Protein AF-X0SPJ0-F1 (afdb_monomer_lite)

Organism: NCBI:txid412755

Radius of gyration: 16.58 Å; chains: 1; bounding box: 39×26×42 Å

Secondary structure (DSSP, 8-state):
---HHHHHHHHHHHHHHHHHHTTB--HHHHHHHHHHTT-GGGS-HHHHHHHHHT--B-TT-S-----SHHHHHHHS-----

Foldseek 3Di:
DDDVLLVLLVVLVVLLVVLVVQQWDCPVLVVVNVVCPSPSPPDDSVVSVVVSVPTDHDPPRPDDDDDDPVVVVVPDDDDDD

Structure (mmCIF, N/CA/C/O backbone):
data_AF-X0SPJ0-F1
#
_entry.id   AF-X0SPJ0-F1
#
loop_
_atom_site.group_PDB
_atom_site.id
_atom_site.type_symbol
_atom_site.label_atom_id
_atom_site.label_alt_id
_atom_site.label_comp_id
_atom_site.label_asym_id
_atom_site.label_entity_id
_atom_site.label_seq_id
_atom_site.pdbx_PDB_ins_code
_atom_site.Cartn_x
_atom_site.Cartn_y
_atom_site.Cartn_z
_atom_site.occupancy
_atom_site.B_iso_or_equiv
_atom_site.auth_seq_id
_atom_site.auth_comp_id
_atom_site.auth_asym_id
_atom_site.auth_atom_id
_atom_site.pdbx_PDB_model_num
ATOM 1 N N . MET A 1 1 ? 0.189 9.926 -26.559 1.00 49.62 1 MET A N 1
ATOM 2 C CA . MET A 1 1 ? -0.228 8.628 -25.995 1.00 49.62 1 MET A CA 1
ATOM 3 C C . MET A 1 1 ? 0.671 8.372 -24.806 1.00 49.62 1 MET A C 1
ATOM 5 O O . MET A 1 1 ? 1.873 8.277 -25.019 1.00 49.62 1 MET A O 1
ATOM 9 N N . ALA A 1 2 ? 0.142 8.402 -23.584 1.00 61.47 2 ALA A N 1
ATOM 10 C CA . ALA A 1 2 ? 0.938 8.063 -22.411 1.00 61.47 2 ALA A CA 1
ATOM 11 C C . ALA A 1 2 ? 1.347 6.585 -22.495 1.00 61.47 2 ALA A C 1
ATOM 13 O O . ALA A 1 2 ? 0.569 5.738 -22.944 1.00 61.47 2 ALA A O 1
ATOM 14 N N . ASP A 1 3 ? 2.597 6.288 -22.152 1.00 77.12 3 ASP A N 1
ATOM 15 C CA . ASP A 1 3 ? 3.085 4.917 -22.141 1.00 77.12 3 ASP A CA 1
ATOM 16 C C . ASP A 1 3 ? 2.547 4.218 -20.884 1.00 77.12 3 ASP A C 1
ATOM 18 O O . ASP A 1 3 ? 2.973 4.492 -19.760 1.00 77.12 3 ASP A O 1
ATOM 22 N N . ARG A 1 4 ? 1.595 3.303 -21.096 1.00 79.19 4 ARG A N 1
ATOM 23 C CA . ARG A 1 4 ? 0.904 2.525 -20.052 1.00 79.19 4 ARG A CA 1
ATOM 24 C C . ARG A 1 4 ? 1.856 1.847 -19.070 1.00 79.19 4 ARG A C 1
ATOM 26 O O . ARG A 1 4 ? 1.499 1.610 -17.921 1.00 79.19 4 ARG A O 1
ATOM 33 N N . ARG A 1 5 ? 3.077 1.524 -19.497 1.00 74.62 5 ARG A N 1
ATOM 34 C CA . ARG A 1 5 ? 4.061 0.878 -18.626 1.00 74.62 5 ARG A CA 1
ATOM 35 C C . ARG A 1 5 ? 4.645 1.845 -17.594 1.00 74.62 5 ARG A C 1
ATOM 37 O O . ARG A 1 5 ? 4.932 1.429 -1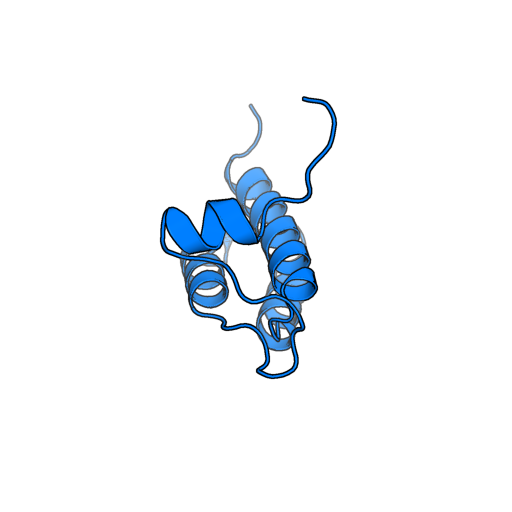6.475 1.00 74.62 5 ARG A O 1
ATOM 44 N N . PHE A 1 6 ? 4.770 3.127 -17.939 1.00 75.62 6 PHE A N 1
ATOM 45 C CA . PHE A 1 6 ? 5.155 4.177 -16.992 1.00 75.62 6 PHE A CA 1
ATOM 46 C C . PHE A 1 6 ? 4.029 4.482 -16.002 1.00 75.62 6 PHE A C 1
ATOM 48 O O . PHE A 1 6 ? 4.306 4.664 -14.817 1.00 75.62 6 PHE A O 1
ATOM 55 N N . GLU A 1 7 ? 2.771 4.466 -16.454 1.00 84.88 7 GLU A N 1
ATOM 56 C CA . GLU A 1 7 ? 1.597 4.613 -15.579 1.00 84.88 7 GLU A CA 1
ATOM 57 C C . GLU A 1 7 ? 1.542 3.492 -14.53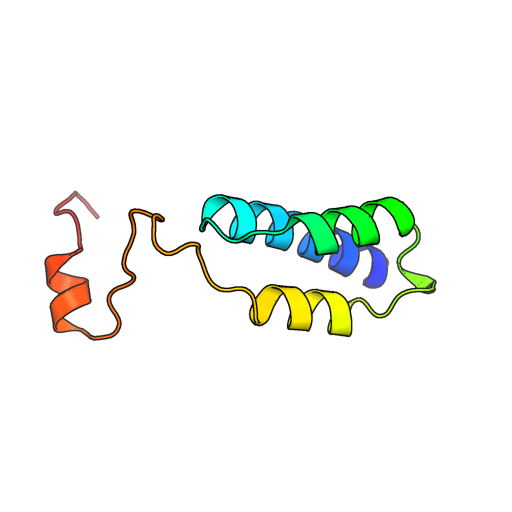2 1.00 84.88 7 GLU A C 1
ATOM 59 O O . GLU A 1 7 ? 1.420 3.768 -13.341 1.00 84.88 7 GLU A O 1
ATOM 64 N N . LEU A 1 8 ? 1.743 2.235 -14.947 1.00 84.81 8 LEU A N 1
ATOM 65 C CA . LEU A 1 8 ? 1.828 1.094 -14.026 1.00 84.81 8 LEU A CA 1
ATOM 66 C C . LEU A 1 8 ? 2.979 1.235 -13.020 1.00 84.81 8 LEU 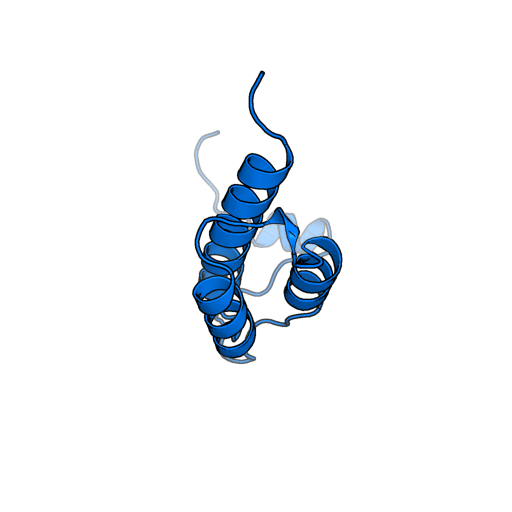A C 1
ATOM 68 O O . LEU A 1 8 ? 2.811 0.930 -11.841 1.00 84.81 8 LEU A O 1
ATOM 72 N N . GLY A 1 9 ? 4.137 1.740 -13.454 1.00 85.75 9 GLY A N 1
ATOM 73 C CA . GLY A 1 9 ? 5.256 2.025 -12.553 1.00 85.75 9 GLY A CA 1
ATOM 74 C C . GLY A 1 9 ? 4.941 3.122 -11.527 1.00 85.75 9 GLY A C 1
ATOM 75 O O . GLY A 1 9 ? 5.395 3.057 -10.385 1.00 85.75 9 GLY A O 1
ATOM 76 N N . ALA A 1 10 ? 4.155 4.135 -11.901 1.00 86.38 10 ALA A N 1
ATOM 77 C CA . ALA A 1 10 ? 3.681 5.155 -10.967 1.00 86.38 10 ALA A CA 1
ATOM 78 C C . ALA A 1 10 ? 2.658 4.587 -9.968 1.00 86.38 10 ALA A C 1
ATOM 80 O O . ALA A 1 10 ? 2.778 4.845 -8.771 1.00 86.38 10 ALA A O 1
ATOM 81 N N . LEU A 1 11 ? 1.718 3.760 -10.438 1.00 89.69 11 LEU A N 1
ATOM 82 C CA . LEU A 1 11 ? 0.736 3.079 -9.590 1.00 89.69 11 LEU A CA 1
ATOM 83 C C . LEU A 1 11 ? 1.400 2.157 -8.561 1.00 89.69 11 LEU A C 1
ATOM 85 O O . LEU A 1 11 ? 1.058 2.216 -7.387 1.00 89.69 11 LEU A O 1
ATOM 89 N N . LEU A 1 12 ? 2.406 1.376 -8.960 1.00 91.00 12 LEU A N 1
ATOM 90 C CA . LEU A 1 12 ? 3.169 0.529 -8.034 1.00 91.00 12 LEU A CA 1
ATOM 91 C C . LEU A 1 12 ? 3.887 1.329 -6.945 1.00 91.00 12 LEU A C 1
ATOM 93 O O . LEU A 1 12 ? 3.942 0.904 -5.793 1.00 91.00 12 LEU A O 1
ATOM 97 N N . ARG A 1 13 ? 4.436 2.498 -7.291 1.00 90.81 13 ARG A N 1
ATOM 98 C CA . ARG A 1 13 ? 5.060 3.391 -6.305 1.00 90.81 13 ARG A CA 1
ATOM 99 C C . ARG A 1 13 ? 4.030 3.925 -5.308 1.00 90.81 13 ARG A C 1
ATOM 101 O O . ARG A 1 13 ? 4.328 3.979 -4.118 1.00 90.81 13 ARG A O 1
ATOM 108 N N . ALA A 1 14 ? 2.832 4.276 -5.775 1.00 93.31 14 ALA A N 1
ATOM 109 C CA . ALA A 1 14 ? 1.734 4.685 -4.903 1.00 93.31 14 ALA A CA 1
ATOM 110 C C . ALA A 1 14 ? 1.259 3.534 -3.995 1.00 93.31 14 ALA A C 1
ATOM 112 O O . ALA A 1 14 ? 1.108 3.741 -2.794 1.00 93.31 14 ALA A O 1
ATOM 113 N N . GLU A 1 15 ? 1.122 2.320 -4.534 1.00 95.44 15 GLU A N 1
ATOM 114 C CA . GLU A 1 15 ? 0.749 1.120 -3.771 1.00 95.44 15 GLU A CA 1
ATOM 115 C C . GLU A 1 15 ? 1.751 0.838 -2.643 1.00 95.44 15 GLU A C 1
ATOM 117 O O . GLU A 1 15 ? 1.355 0.569 -1.516 1.00 95.44 15 GLU A O 1
ATOM 122 N N . VAL A 1 16 ? 3.060 0.960 -2.895 1.00 95.19 16 VAL A N 1
ATOM 123 C CA . VAL A 1 16 ? 4.081 0.791 -1.844 1.00 95.19 16 VAL A CA 1
ATOM 124 C C . VAL A 1 16 ? 3.884 1.771 -0.690 1.00 95.19 16 VAL A C 1
ATOM 126 O O . VAL A 1 16 ? 3.974 1.370 0.472 1.00 95.19 16 VAL A O 1
ATOM 129 N N . VAL A 1 17 ? 3.597 3.038 -0.999 1.00 95.31 17 VAL A N 1
ATOM 130 C CA . VAL A 1 17 ? 3.315 4.058 0.021 1.00 95.31 17 VAL A CA 1
ATOM 131 C C . VAL A 1 17 ? 2.059 3.690 0.805 1.00 95.31 17 VAL A C 1
ATOM 133 O O . VAL A 1 17 ? 2.089 3.716 2.035 1.00 95.31 17 VAL A O 1
ATOM 136 N N . GLN A 1 18 ? 0.986 3.289 0.121 1.00 94.88 18 GLN A N 1
ATOM 137 C CA . GLN A 1 18 ? -0.248 2.852 0.770 1.00 94.88 18 GLN A CA 1
ATOM 138 C C . GLN A 1 18 ? 0.005 1.654 1.699 1.00 94.88 18 GLN A C 1
ATOM 140 O O . GLN A 1 18 ? -0.302 1.719 2.887 1.00 94.88 18 GLN A O 1
ATOM 145 N N . ARG A 1 19 ? 0.659 0.594 1.213 1.00 95.75 19 ARG A N 1
ATOM 146 C CA . ARG A 1 19 ? 0.970 -0.592 2.025 1.00 95.75 19 ARG A CA 1
ATOM 147 C C . ARG A 1 19 ? 1.829 -0.259 3.241 1.00 95.75 19 ARG A C 1
ATOM 149 O O . ARG A 1 19 ? 1.639 -0.838 4.309 1.00 95.75 19 ARG A O 1
ATOM 156 N N . GLN A 1 20 ? 2.774 0.670 3.108 1.00 95.44 20 GLN A N 1
ATOM 157 C CA . GLN A 1 20 ? 3.565 1.155 4.238 1.00 95.44 20 GLN A CA 1
ATOM 158 C C . GLN A 1 20 ? 2.693 1.875 5.278 1.00 95.44 20 GLN A C 1
ATOM 160 O O . GLN A 1 20 ? 2.869 1.645 6.476 1.00 95.44 20 GLN A O 1
ATOM 165 N N . GLN A 1 21 ? 1.748 2.711 4.837 1.00 94.56 21 GLN A N 1
ATOM 166 C CA . GLN A 1 21 ? 0.786 3.397 5.708 1.00 94.56 21 GLN A CA 1
ATOM 167 C C . GLN A 1 21 ? -0.168 2.419 6.402 1.00 94.56 21 GLN A C 1
ATOM 169 O O . GLN A 1 21 ? -0.519 2.640 7.555 1.00 94.56 21 GLN A O 1
ATOM 174 N N . GLU A 1 22 ? -0.499 1.305 5.751 1.00 92.69 22 GLU A N 1
ATOM 175 C CA . GLU A 1 22 ? -1.240 0.169 6.317 1.00 92.69 22 GLU A CA 1
ATOM 176 C C . GLU A 1 22 ? -0.374 -0.720 7.235 1.00 92.69 22 GLU A C 1
ATOM 178 O O . GLU A 1 22 ? -0.787 -1.791 7.671 1.00 92.69 22 GLU A O 1
ATOM 183 N N . GLY A 1 23 ? 0.867 -0.318 7.526 1.00 93.94 23 GLY A N 1
ATOM 184 C CA . GLY A 1 23 ? 1.749 -1.028 8.447 1.00 93.94 23 GLY A CA 1
ATOM 185 C C . GLY A 1 23 ? 2.391 -2.291 7.872 1.00 93.94 23 GLY A C 1
ATOM 186 O O . GLY A 1 23 ? 2.938 -3.092 8.639 1.00 93.94 23 GLY A O 1
ATOM 187 N N . CYS A 1 24 ? 2.363 -2.495 6.553 1.00 95.50 24 CYS A N 1
ATOM 188 C CA . CYS A 1 24 ? 3.098 -3.576 5.901 1.00 95.50 24 CYS A CA 1
ATOM 189 C C . CYS 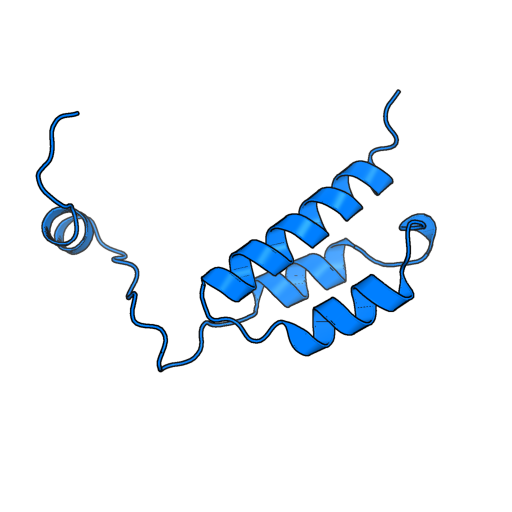A 1 24 ? 4.609 -3.291 5.886 1.00 95.50 24 CYS A C 1
ATOM 191 O O . CYS A 1 24 ? 5.067 -2.149 5.837 1.00 95.50 24 CYS A O 1
ATOM 193 N N . ASN A 1 25 ? 5.426 -4.350 5.894 1.00 94.94 25 ASN A N 1
ATOM 194 C CA . ASN A 1 25 ? 6.865 -4.216 5.668 1.00 94.94 25 ASN A CA 1
ATOM 195 C C . ASN A 1 25 ? 7.185 -4.257 4.167 1.00 94.94 25 ASN A C 1
ATOM 197 O O . ASN A 1 25 ? 7.234 -5.332 3.579 1.00 94.94 25 ASN A O 1
ATOM 201 N N . VAL A 1 26 ? 7.450 -3.094 3.574 1.00 95.25 26 VAL A N 1
ATOM 202 C CA . VAL A 1 26 ? 7.687 -2.939 2.127 1.00 95.25 26 VAL A CA 1
ATOM 203 C C . VAL A 1 26 ? 9.168 -2.903 1.726 1.00 95.25 26 VAL A C 1
ATOM 205 O O . VAL A 1 26 ? 9.481 -2.742 0.551 1.00 95.25 26 VAL A O 1
ATOM 208 N N . ALA A 1 27 ? 10.101 -3.082 2.670 1.00 92.81 27 ALA A N 1
ATOM 209 C CA . ALA A 1 27 ? 11.534 -2.852 2.442 1.00 92.81 27 ALA A CA 1
ATOM 210 C C . ALA A 1 27 ? 12.131 -3.660 1.270 1.00 92.81 27 ALA A C 1
ATOM 212 O O . ALA A 1 27 ? 13.010 -3.169 0.561 1.00 92.81 27 ALA A O 1
ATOM 213 N N . ALA A 1 28 ? 11.658 -4.893 1.056 1.00 88.12 28 ALA A N 1
ATOM 214 C CA . ALA A 1 28 ? 12.101 -5.729 -0.060 1.00 88.12 28 ALA A CA 1
ATOM 215 C C . ALA A 1 28 ? 11.652 -5.153 -1.415 1.00 88.12 28 ALA A C 1
ATOM 217 O O . ALA A 1 28 ? 12.471 -4.988 -2.316 1.00 88.12 28 ALA A O 1
ATOM 218 N N . VAL A 1 29 ? 10.381 -4.755 -1.517 1.00 87.69 29 VAL A N 1
ATOM 219 C CA . VAL A 1 29 ? 9.793 -4.208 -2.748 1.00 87.69 29 VAL A CA 1
ATOM 220 C C . VAL A 1 29 ? 10.350 -2.819 -3.062 1.00 87.69 29 VAL A C 1
ATOM 222 O O . VAL A 1 29 ? 10.667 -2.521 -4.210 1.00 87.69 29 VAL A O 1
ATOM 225 N N . GLU A 1 30 ? 10.564 -1.974 -2.048 1.00 88.88 30 GLU A N 1
ATOM 226 C CA . GLU A 1 30 ? 11.222 -0.672 -2.227 1.00 88.88 30 GLU A CA 1
ATOM 227 C C . GLU A 1 30 ? 12.631 -0.810 -2.815 1.00 88.88 30 GLU A C 1
ATOM 229 O O . GLU A 1 30 ? 13.056 0.009 -3.634 1.00 88.88 30 GLU A O 1
ATOM 234 N N . LYS A 1 31 ? 13.376 -1.841 -2.399 1.00 87.56 31 LYS A N 1
ATOM 235 C CA . LYS A 1 31 ? 14.712 -2.112 -2.932 1.00 87.56 31 LYS A CA 1
ATOM 236 C C . LYS A 1 31 ? 14.642 -2.499 -4.408 1.00 87.56 31 LYS A C 1
ATOM 238 O O . LYS A 1 31 ? 15.435 -1.992 -5.197 1.00 87.56 31 LYS A O 1
ATOM 243 N N . GLU A 1 32 ? 13.688 -3.344 -4.783 1.00 83.44 32 GLU A N 1
ATOM 244 C CA . GLU A 1 32 ? 13.478 -3.757 -6.175 1.00 83.44 32 GLU A CA 1
ATOM 245 C C . GLU A 1 32 ? 13.018 -2.591 -7.063 1.00 83.44 32 GLU A C 1
ATOM 247 O O . GLU A 1 32 ? 13.553 -2.401 -8.156 1.00 83.44 32 GLU A O 1
ATOM 252 N N . LEU A 1 33 ? 12.128 -1.725 -6.566 1.00 81.94 33 LEU A N 1
ATOM 253 C CA . LEU A 1 33 ? 11.700 -0.514 -7.277 1.00 81.94 33 LEU A CA 1
ATOM 254 C C . LEU A 1 33 ? 12.836 0.494 -7.488 1.00 81.94 33 LEU A C 1
ATOM 256 O O . LEU A 1 33 ? 12.902 1.129 -8.539 1.00 81.94 33 LEU A O 1
ATOM 260 N N . LYS A 1 34 ? 13.758 0.635 -6.528 1.00 82.19 34 LYS A N 1
ATOM 261 C CA . LYS A 1 34 ? 14.944 1.495 -6.696 1.00 82.19 34 LYS A CA 1
ATOM 262 C C . LYS A 1 34 ? 15.876 0.984 -7.793 1.00 82.19 34 LYS A C 1
ATOM 264 O O . LYS A 1 34 ? 16.454 1.792 -8.512 1.00 82.19 34 LYS A O 1
ATOM 269 N N . VAL A 1 35 ? 16.010 -0.337 -7.934 1.00 78.88 35 VAL A N 1
ATOM 270 C CA . VAL A 1 35 ? 16.814 -0.963 -9.000 1.00 78.88 35 VAL A CA 1
ATOM 271 C C . VAL A 1 35 ? 16.156 -0.788 -10.374 1.00 78.88 35 VAL A C 1
ATOM 273 O O . VAL A 1 35 ? 16.858 -0.672 -11.376 1.00 78.88 35 VAL A O 1
ATOM 276 N N . LEU A 1 36 ? 14.823 -0.714 -10.423 1.00 71.69 36 LEU A N 1
ATOM 277 C CA . LEU A 1 36 ? 14.046 -0.468 -11.642 1.00 71.69 36 LEU A CA 1
ATOM 278 C C . LEU A 1 36 ? 14.337 0.892 -12.298 1.00 71.69 36 LEU A C 1
ATOM 280 O O . LEU A 1 36 ? 14.301 1.012 -13.525 1.00 71.69 36 LEU A O 1
ATOM 284 N N . GLY A 1 37 ? 14.565 1.927 -11.480 1.00 68.75 37 GLY A N 1
ATOM 285 C CA . GLY A 1 37 ? 14.589 3.318 -11.937 1.00 68.75 37 GLY A CA 1
ATOM 286 C C . GLY A 1 37 ? 13.305 3.704 -12.689 1.00 68.75 37 GLY A C 1
ATOM 287 O O . GLY A 1 37 ? 12.219 3.214 -12.383 1.00 68.75 37 GLY A O 1
ATOM 288 N N . ASP A 1 38 ? 13.429 4.557 -13.708 1.00 66.75 38 ASP A N 1
ATOM 289 C CA . ASP A 1 38 ? 12.303 4.973 -14.560 1.00 66.75 38 ASP A CA 1
ATOM 290 C C . ASP A 1 38 ? 12.088 4.070 -15.787 1.00 66.75 38 ASP A C 1
ATOM 292 O O . ASP A 1 38 ? 11.350 4.431 -16.698 1.00 66.75 38 ASP A O 1
ATOM 296 N N . HIS A 1 39 ? 12.699 2.880 -15.839 1.00 64.31 39 HIS A N 1
ATOM 297 C CA . HIS A 1 39 ? 12.563 1.962 -16.974 1.00 64.31 39 HIS A CA 1
ATOM 298 C C . HIS A 1 39 ? 11.817 0.66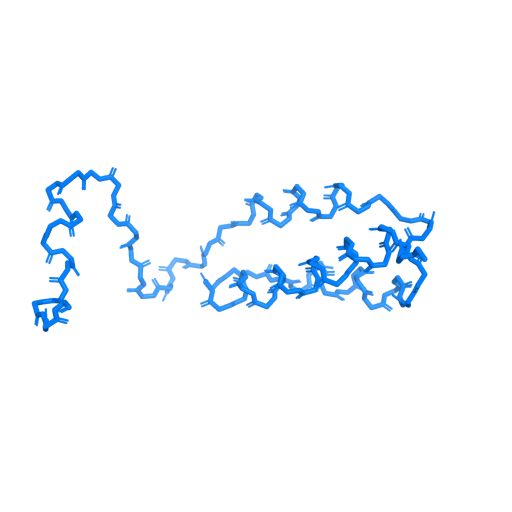7 -16.606 1.00 64.31 39 HIS A C 1
ATOM 300 O O . HIS A 1 39 ? 12.426 -0.394 -16.458 1.00 64.31 39 HIS A O 1
ATOM 306 N N . PRO A 1 40 ? 10.470 0.693 -16.580 1.00 64.38 40 PRO A N 1
ATOM 307 C CA . PRO A 1 40 ? 9.631 -0.472 -16.271 1.00 64.38 40 PRO A CA 1
ATOM 308 C C . PRO A 1 40 ? 9.623 -1.564 -17.360 1.00 64.38 40 PRO A C 1
ATOM 310 O O . PRO A 1 40 ? 8.905 -2.559 -17.259 1.00 64.38 40 PRO A O 1
ATOM 313 N N . LEU A 1 41 ? 10.385 -1.391 -18.444 1.00 66.00 41 LEU A N 1
ATOM 314 C CA . LEU A 1 41 ? 10.363 -2.281 -19.609 1.00 66.00 41 LEU A CA 1
ATOM 315 C C . LEU A 1 41 ? 10.996 -3.656 -19.353 1.00 66.00 41 LEU A C 1
ATOM 317 O O . LEU A 1 41 ? 10.667 -4.601 -20.065 1.00 66.00 41 LEU A O 1
ATOM 321 N N . ARG A 1 42 ? 11.880 -3.779 -18.356 1.00 63.69 42 ARG A N 1
ATOM 322 C CA . ARG A 1 42 ? 12.654 -5.007 -18.091 1.00 63.69 42 ARG A CA 1
ATOM 323 C C . ARG A 1 42 ? 12.172 -5.829 -16.900 1.00 63.69 42 ARG A C 1
ATOM 325 O O . ARG A 1 42 ? 12.685 -6.923 -16.695 1.00 63.69 42 ARG A O 1
ATOM 332 N N . THR A 1 43 ? 11.186 -5.336 -16.160 1.00 72.62 43 THR A N 1
ATOM 333 C CA . THR A 1 43 ? 10.724 -5.981 -14.931 1.00 72.62 43 THR A CA 1
ATOM 334 C C . THR A 1 43 ? 9.275 -6.405 -15.049 1.00 72.62 43 THR A C 1
ATOM 336 O O . THR A 1 43 ? 8.460 -5.738 -15.694 1.00 72.62 43 THR A O 1
ATOM 339 N N . ASP A 1 44 ? 8.969 -7.522 -14.403 1.00 84.00 44 ASP A N 1
ATOM 340 C CA . ASP A 1 44 ? 7.607 -7.984 -14.221 1.00 84.00 44 ASP A CA 1
ATOM 341 C C . ASP A 1 44 ? 6.909 -7.148 -13.136 1.00 84.00 44 ASP A C 1
ATOM 343 O O . ASP A 1 44 ? 7.006 -7.409 -11.938 1.00 84.00 44 ASP A O 1
ATOM 347 N N . LEU A 1 45 ? 6.234 -6.086 -13.578 1.00 85.06 45 LEU A N 1
ATOM 348 C CA . LEU A 1 45 ? 5.423 -5.236 -12.707 1.00 85.06 45 LEU A CA 1
ATOM 349 C C . LEU A 1 45 ? 4.252 -6.007 -12.075 1.00 85.06 45 LEU A C 1
ATOM 351 O O . LEU A 1 45 ? 3.818 -5.644 -10.985 1.00 85.06 45 LEU A O 1
ATOM 355 N N . GLY A 1 46 ? 3.751 -7.057 -12.736 1.00 85.69 46 GLY A N 1
ATOM 356 C CA . GLY A 1 46 ? 2.675 -7.894 -12.207 1.00 85.69 46 GLY A CA 1
ATOM 357 C C . GLY A 1 46 ? 3.144 -8.676 -10.986 1.00 85.69 46 GLY A C 1
ATOM 358 O O . GLY A 1 46 ? 2.522 -8.595 -9.934 1.00 85.69 46 GLY A O 1
ATOM 359 N N . ALA A 1 47 ? 4.310 -9.318 -11.081 1.00 88.25 47 ALA A N 1
ATOM 360 C CA . ALA A 1 47 ? 4.895 -10.046 -9.954 1.00 88.25 47 ALA A CA 1
ATOM 361 C C . ALA A 1 47 ? 5.170 -9.142 -8.735 1.00 88.25 47 ALA A C 1
ATOM 363 O O . ALA A 1 47 ? 4.927 -9.544 -7.596 1.00 88.25 47 ALA A O 1
ATOM 364 N N . LEU A 1 48 ? 5.638 -7.906 -8.960 1.00 89.06 48 LEU A N 1
ATOM 365 C CA . LEU A 1 48 ? 5.816 -6.918 -7.887 1.00 89.06 48 LEU A CA 1
ATOM 366 C C . LEU A 1 48 ? 4.484 -6.542 -7.229 1.00 89.06 48 LEU A C 1
ATOM 368 O O . LEU A 1 48 ? 4.411 -6.431 -6.005 1.00 89.06 48 LEU A O 1
ATOM 372 N N . PHE A 1 49 ? 3.439 -6.354 -8.036 1.00 91.19 49 PHE A N 1
ATOM 373 C CA . PHE A 1 49 ? 2.103 -6.046 -7.542 1.00 91.19 49 PHE A CA 1
ATOM 374 C C . PHE A 1 49 ? 1.528 -7.201 -6.718 1.00 91.19 49 PHE A C 1
ATOM 376 O O . PHE A 1 49 ? 1.075 -6.977 -5.600 1.00 91.19 49 PHE A O 1
ATOM 383 N N . ASP A 1 50 ? 1.621 -8.437 -7.205 1.00 91.88 50 ASP A N 1
ATOM 384 C CA . ASP A 1 50 ? 1.152 -9.622 -6.479 1.00 91.88 50 ASP A CA 1
ATOM 385 C C . ASP A 1 50 ? 1.910 -9.809 -5.155 1.00 91.88 50 ASP A C 1
ATOM 387 O O . ASP A 1 50 ? 1.316 -10.123 -4.118 1.00 91.88 50 ASP A O 1
ATOM 391 N N . GLY A 1 51 ? 3.221 -9.544 -5.162 1.00 92.69 51 GLY A N 1
ATOM 392 C CA . GLY A 1 51 ? 4.051 -9.538 -3.961 1.00 92.69 51 GLY A CA 1
ATOM 393 C C . GLY A 1 51 ? 3.588 -8.509 -2.930 1.00 92.69 51 GLY A C 1
ATOM 394 O O . GLY A 1 51 ? 3.516 -8.830 -1.742 1.00 92.69 51 GLY A O 1
ATOM 395 N N . LEU A 1 52 ? 3.218 -7.301 -3.373 1.00 94.06 52 LEU A N 1
ATOM 396 C CA . LEU A 1 52 ? 2.596 -6.297 -2.508 1.00 94.06 52 LEU A CA 1
ATOM 397 C C . LEU A 1 52 ? 1.247 -6.779 -1.989 1.00 9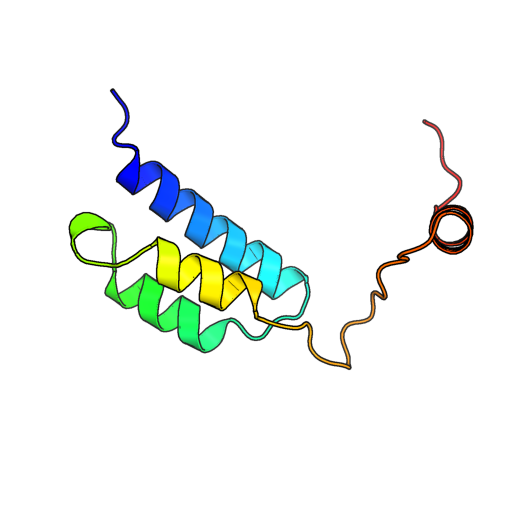4.06 52 LEU A C 1
ATOM 399 O O . LEU A 1 52 ? 1.014 -6.680 -0.787 1.00 94.06 52 LEU A O 1
ATOM 403 N N . GLN A 1 53 ? 0.409 -7.367 -2.849 1.00 93.69 53 GLN A N 1
ATOM 404 C CA . GLN A 1 53 ? -0.917 -7.841 -2.462 1.00 93.69 53 GLN A CA 1
ATOM 405 C C . GLN A 1 53 ? -0.875 -8.887 -1.339 1.00 93.69 53 GLN A C 1
ATOM 407 O O . GLN A 1 53 ? -1.706 -8.871 -0.427 1.00 93.69 53 GLN A O 1
ATOM 412 N N . ALA A 1 54 ? 0.151 -9.737 -1.345 1.00 94.31 54 ALA A N 1
ATOM 413 C CA . ALA A 1 54 ? 0.364 -10.766 -0.335 1.00 94.31 54 ALA A CA 1
ATOM 414 C C . ALA A 1 54 ? 0.902 -10.245 1.014 1.00 94.31 54 ALA A C 1
ATOM 416 O O . ALA A 1 54 ? 0.892 -10.994 2.000 1.00 94.31 54 ALA A O 1
ATOM 417 N N . LEU A 1 55 ? 1.386 -8.997 1.095 1.00 94.19 55 LEU A N 1
ATOM 418 C CA . LEU A 1 55 ? 1.880 -8.444 2.355 1.00 94.19 55 LEU A CA 1
ATOM 419 C C . LEU A 1 55 ? 0.739 -8.296 3.359 1.00 94.19 55 LEU A C 1
ATOM 421 O O . LEU A 1 55 ? -0.349 -7.823 3.032 1.00 94.19 55 LEU A O 1
ATOM 425 N N . LYS A 1 56 ? 1.027 -8.654 4.610 1.00 92.62 56 LYS A N 1
ATOM 426 C CA . LYS A 1 56 ? 0.127 -8.426 5.738 1.00 92.62 56 LYS A CA 1
ATOM 427 C C . LYS A 1 56 ? 0.655 -7.284 6.607 1.00 92.62 56 LYS A C 1
ATOM 429 O O . LYS A 1 56 ? 1.872 -7.232 6.842 1.00 92.62 56 LYS A O 1
ATOM 434 N N . PRO A 1 57 ? -0.232 -6.421 7.131 1.00 92.06 57 PRO A N 1
ATOM 435 C CA . PRO A 1 57 ? 0.117 -5.478 8.180 1.00 92.06 57 PRO A CA 1
ATOM 436 C C . PRO A 1 57 ? 0.831 -6.167 9.341 1.00 92.06 57 PRO A C 1
ATOM 438 O O . PRO A 1 57 ? 0.567 -7.328 9.678 1.00 92.06 57 PRO A O 1
ATOM 441 N N . ARG A 1 58 ? 1.753 -5.452 9.985 1.00 91.81 58 ARG A N 1
ATOM 442 C CA . ARG A 1 58 ? 2.355 -5.921 11.238 1.00 91.81 58 ARG A CA 1
ATOM 443 C C . ARG A 1 58 ? 1.259 -6.070 12.294 1.00 91.81 58 ARG A C 1
ATOM 445 O O . ARG A 1 58 ? 0.374 -5.233 12.384 1.00 91.81 58 ARG A O 1
ATOM 452 N N . LYS A 1 59 ? 1.388 -7.061 13.182 1.00 85.50 59 LYS A N 1
ATOM 453 C CA . LYS A 1 59 ? 0.424 -7.299 14.278 1.00 85.50 59 LYS A CA 1
ATOM 454 C C . LYS A 1 59 ? 0.200 -6.097 15.208 1.00 85.50 59 LYS A C 1
ATOM 456 O O . LYS A 1 59 ? -0.807 -6.050 15.890 1.00 85.50 59 LYS A O 1
ATOM 461 N N . ALA A 1 60 ? 1.159 -5.175 15.275 1.00 88.62 60 ALA A N 1
ATOM 462 C CA . ALA A 1 60 ? 1.064 -3.960 16.082 1.00 88.62 60 ALA A CA 1
ATOM 463 C C . ALA A 1 60 ? 0.372 -2.792 15.351 1.00 88.62 60 ALA A C 1
ATOM 465 O O . ALA A 1 60 ? 0.322 -1.691 15.893 1.00 88.62 60 ALA A O 1
ATOM 466 N N . PHE A 1 61 ? -0.089 -2.989 14.112 1.00 88.94 61 PHE A N 1
ATOM 467 C CA . PHE A 1 61 ? -0.822 -1.964 13.381 1.00 88.94 61 PHE A CA 1
ATOM 468 C C . PHE A 1 61 ? -2.183 -1.728 14.062 1.00 88.94 61 PHE A C 1
ATOM 470 O O . PHE A 1 61 ? -2.890 -2.698 14.322 1.00 88.94 61 PHE A O 1
ATOM 477 N N . PRO A 1 62 ? -2.543 -0.476 14.398 1.00 84.94 62 PRO A N 1
ATOM 478 C CA . PRO A 1 62 ? -3.635 -0.190 15.333 1.00 84.94 62 PRO A CA 1
ATOM 479 C C . PRO A 1 62 ? -5.037 -0.272 14.715 1.00 84.94 62 PRO A C 1
ATOM 481 O O . PRO A 1 62 ? -6.017 -0.050 15.420 1.00 84.94 62 PRO A O 1
ATOM 484 N N . TYR A 1 63 ? -5.141 -0.532 13.412 1.00 83.62 63 TYR A N 1
ATOM 485 C CA . TYR A 1 63 ? -6.410 -0.605 12.700 1.00 83.62 63 TYR A CA 1
ATOM 486 C C . TYR A 1 63 ? -6.763 -2.060 12.392 1.00 83.62 63 TYR A C 1
ATOM 488 O O . TYR A 1 63 ? -5.992 -2.767 11.742 1.00 83.62 63 TYR A O 1
ATOM 496 N N . GLU A 1 64 ? -7.946 -2.476 12.833 1.00 83.56 64 GLU A N 1
ATOM 497 C CA . GLU A 1 64 ? -8.576 -3.729 12.430 1.00 83.56 64 GLU A CA 1
ATOM 498 C C . GLU A 1 64 ? -9.708 -3.404 11.457 1.00 83.56 64 GLU A C 1
ATOM 500 O O . GLU A 1 64 ? -10.646 -2.682 11.800 1.00 83.56 64 GLU A O 1
ATOM 505 N N . GLU A 1 65 ? -9.604 -3.910 10.229 1.00 83.62 65 GLU A N 1
ATOM 506 C CA . GLU A 1 65 ? -10.619 -3.676 9.209 1.00 83.62 65 GLU A CA 1
ATOM 507 C C . GLU A 1 65 ? -11.874 -4.516 9.509 1.00 83.62 65 GLU A C 1
ATOM 509 O O . GLU A 1 65 ? -11.795 -5.750 9.561 1.00 83.62 65 GLU A O 1
ATOM 514 N N . PRO A 1 66 ? -13.041 -3.883 9.711 1.00 88.44 66 PRO A N 1
ATOM 515 C CA . PRO A 1 66 ? -14.286 -4.606 9.912 1.00 88.44 66 PRO A CA 1
ATOM 516 C C . PRO A 1 66 ? -14.713 -5.289 8.607 1.00 88.44 66 PRO A C 1
ATOM 518 O O . PRO A 1 66 ? -14.744 -4.666 7.547 1.00 88.44 66 PRO A O 1
ATOM 521 N N . SER A 1 67 ? -15.064 -6.574 8.679 1.00 88.06 67 SER A N 1
ATOM 522 C CA . SER A 1 67 ? -15.360 -7.401 7.494 1.00 88.06 67 SER A CA 1
ATOM 523 C C . SER A 1 67 ? -16.838 -7.761 7.333 1.00 88.06 67 SER A C 1
ATOM 525 O O . SER A 1 67 ? -17.239 -8.289 6.296 1.00 88.06 67 SER A O 1
ATOM 527 N N . ASP A 1 68 ? -17.666 -7.446 8.329 1.00 92.38 68 ASP A N 1
ATOM 528 C CA . ASP A 1 68 ? -19.108 -7.671 8.298 1.00 92.38 68 ASP A CA 1
ATOM 529 C C . ASP A 1 68 ? -19.880 -6.356 8.465 1.00 92.38 68 ASP A C 1
ATOM 531 O O . ASP A 1 68 ? -19.371 -5.340 8.939 1.00 92.38 68 ASP A O 1
ATOM 535 N N . LEU A 1 69 ? -21.142 -6.357 8.037 1.00 89.88 69 LEU A N 1
ATOM 536 C CA . LEU A 1 69 ? -21.955 -5.141 8.037 1.00 89.88 69 LEU A CA 1
ATOM 537 C C . LEU A 1 69 ? -22.177 -4.562 9.437 1.00 89.88 69 LEU A C 1
ATOM 539 O O . LEU A 1 69 ? -22.380 -3.354 9.550 1.00 89.88 69 LEU A O 1
ATOM 543 N N . GLU A 1 70 ? -22.170 -5.395 10.475 1.00 91.50 70 GLU A N 1
ATOM 544 C CA . GLU A 1 70 ? -22.423 -4.953 11.845 1.00 91.50 70 GLU A CA 1
ATOM 545 C C . GLU A 1 70 ? -21.197 -4.233 12.413 1.00 91.50 70 GLU A C 1
ATOM 547 O O . GLU A 1 70 ? -21.285 -3.085 12.846 1.00 91.50 70 GLU A O 1
ATOM 552 N N . SER A 1 71 ? -20.021 -4.847 12.299 1.00 89.81 71 SER A N 1
ATOM 553 C CA . SER A 1 71 ? -18.737 -4.251 12.671 1.00 89.81 71 SER A CA 1
ATOM 554 C C . SER A 1 71 ? -18.442 -2.973 11.881 1.00 89.81 71 SER A C 1
ATOM 556 O O . SER A 1 71 ? -17.977 -1.997 12.467 1.00 89.81 71 SER A O 1
ATOM 558 N N . ILE A 1 72 ? -18.796 -2.909 10.589 1.00 88.38 72 ILE A N 1
ATOM 559 C CA . ILE A 1 72 ? -18.669 -1.683 9.778 1.00 88.38 72 ILE A CA 1
ATOM 560 C C . ILE A 1 72 ? -19.557 -0.557 10.330 1.00 88.38 72 ILE A C 1
ATOM 562 O O . ILE A 1 72 ? -19.145 0.605 10.348 1.00 88.38 72 ILE A O 1
ATOM 566 N N . ARG A 1 73 ? -20.785 -0.873 10.766 1.00 86.56 73 ARG A N 1
ATOM 567 C CA . ARG A 1 73 ? -21.696 0.118 11.364 1.00 86.56 73 ARG A CA 1
ATOM 568 C C . ARG A 1 73 ? -21.154 0.645 12.686 1.00 86.56 73 ARG A C 1
ATOM 570 O O . ARG A 1 73 ? -21.223 1.848 12.899 1.00 86.56 73 ARG A O 1
ATOM 577 N N . ILE A 1 74 ? -20.596 -0.229 13.522 1.00 87.06 74 ILE A N 1
ATOM 578 C CA . ILE A 1 74 ? -20.010 0.134 14.820 1.00 87.06 74 ILE A CA 1
ATOM 579 C C . ILE A 1 74 ? -18.743 0.982 14.642 1.00 87.06 74 ILE A C 1
ATOM 581 O O . ILE A 1 74 ? -18.549 1.957 15.362 1.00 87.06 74 ILE A O 1
ATOM 585 N N . ALA A 1 75 ? -17.882 0.631 13.683 1.00 85.88 75 ALA A N 1
ATOM 586 C CA . ALA A 1 75 ? -16.613 1.321 13.446 1.00 85.88 75 ALA A CA 1
ATOM 587 C C . ALA A 1 75 ? -16.773 2.697 12.774 1.00 85.88 75 ALA A C 1
ATOM 589 O O . ALA A 1 75 ? -15.820 3.478 12.719 1.00 85.88 75 ALA A O 1
ATOM 590 N N . ARG A 1 76 ? -17.956 3.010 12.232 1.00 83.62 76 ARG A N 1
ATOM 591 C CA . ARG A 1 76 ? -18.226 4.319 11.634 1.00 83.62 76 ARG A CA 1
ATOM 592 C C . ARG A 1 76 ? -18.288 5.393 12.718 1.00 83.62 76 ARG A C 1
ATOM 594 O O . ARG A 1 76 ? -19.148 5.361 13.588 1.00 83.62 76 ARG A O 1
ATOM 601 N N . LEU A 1 77 ? -17.415 6.391 12.604 1.00 72.62 77 LEU A N 1
ATOM 602 C CA . LEU A 1 77 ? -17.549 7.644 13.343 1.00 72.62 77 LEU A CA 1
ATOM 603 C C . LEU A 1 77 ? -18.818 8.364 12.870 1.00 72.62 77 LEU A C 1
ATOM 605 O O . LEU A 1 77 ? -18.950 8.673 11.683 1.00 72.62 77 LEU A O 1
ATOM 609 N N . ASP A 1 78 ? -19.741 8.633 13.792 1.00 71.12 78 ASP A N 1
ATOM 610 C CA . ASP A 1 78 ? -20.902 9.475 13.516 1.00 71.12 78 ASP A CA 1
ATOM 611 C C . ASP A 1 78 ? -20.432 10.908 13.216 1.00 71.12 78 ASP A C 1
ATOM 613 O O . ASP A 1 78 ? -19.880 11.604 14.068 1.00 71.12 78 ASP A O 1
ATOM 617 N N . GLY A 1 79 ? -20.637 11.347 11.975 1.00 66.56 79 GLY A N 1
ATOM 618 C CA . GLY A 1 79 ? -20.305 12.684 11.488 1.00 66.56 79 GLY A CA 1
ATOM 619 C C . GLY A 1 79 ? -21.218 13.084 10.324 1.00 66.56 79 GLY A C 1
ATOM 620 O O . GLY A 1 79 ? -21.865 12.212 9.731 1.00 66.56 79 GLY A O 1
ATOM 621 N N . PRO A 1 80 ? -21.331 14.389 10.005 1.00 69.00 80 PRO A N 1
ATOM 622 C CA . PRO A 1 80 ? -22.186 14.847 8.914 1.00 69.00 80 PRO A CA 1
ATOM 623 C C . PRO A 1 80 ? -21.752 14.213 7.586 1.00 69.00 80 PRO A C 1
ATOM 625 O O . PRO A 1 80 ? -20.557 14.103 7.309 1.00 69.00 80 PRO A O 1
ATOM 628 N N . ARG A 1 81 ? -22.739 13.776 6.796 1.00 70.25 81 ARG A N 1
ATOM 629 C CA . ARG A 1 81 ? -22.540 13.245 5.442 1.00 70.25 81 ARG A CA 1
ATOM 630 C C . ARG A 1 81 ? -22.657 14.340 4.398 1.00 70.25 81 ARG A C 1
ATOM 632 O O . ARG A 1 81 ? -23.538 15.209 4.585 1.00 70.25 81 ARG A O 1
#

Sequence (81 aa):
MADRRFELGALLRAEVVQRQQEGCNVAAVEKELKVLGDHPLRTDLGALFDGLQALKPRKAFPYEEPSDLESIRIARLDGPR

pLDDT: mean 84.61, std 10.08, range [49.62, 95.75]